Protein AF-A0A3N9V259-F1 (afdb_monomer_lite)

Radius of gyration: 15.9 Å; chains: 1; bounding box: 34×46×52 Å

Structure (mmCIF, N/CA/C/O backbone):
data_AF-A0A3N9V259-F1
#
_entry.id   AF-A0A3N9V259-F1
#
loop_
_atom_site.group_PDB
_atom_site.id
_atom_site.type_symbol
_atom_site.label_atom_id
_atom_site.label_alt_id
_atom_site.label_comp_id
_atom_site.label_asym_id
_atom_site.label_entity_id
_atom_site.label_seq_id
_atom_site.pdbx_PDB_ins_code
_atom_site.Cartn_x
_atom_site.Cartn_y
_atom_site.Cartn_z
_atom_site.occupancy
_atom_site.B_iso_or_equiv
_atom_site.auth_seq_id
_atom_site.auth_comp_id
_atom_site.auth_asym_id
_atom_site.auth_atom_id
_atom_site.pdbx_PDB_model_num
ATOM 1 N N . MET A 1 1 ? 21.216 -10.919 -23.686 1.00 53.06 1 MET A N 1
ATOM 2 C CA . MET A 1 1 ? 21.022 -9.830 -22.698 1.00 53.06 1 MET A CA 1
ATOM 3 C C . MET A 1 1 ? 19.546 -9.444 -22.514 1.00 53.06 1 MET A C 1
ATOM 5 O O . MET A 1 1 ? 19.151 -9.251 -21.377 1.00 53.06 1 MET A O 1
ATOM 9 N N . ALA A 1 2 ? 18.702 -9.418 -23.558 1.00 60.25 2 ALA A N 1
ATOM 10 C CA . ALA A 1 2 ? 17.284 -9.018 -23.440 1.00 60.25 2 ALA A CA 1
ATOM 11 C C . ALA A 1 2 ? 16.399 -9.911 -22.534 1.00 60.25 2 ALA A C 1
ATOM 13 O O . ALA A 1 2 ? 15.492 -9.414 -21.878 1.00 60.25 2 ALA A O 1
ATOM 14 N N . ILE A 1 3 ? 16.687 -11.215 -22.445 1.00 60.38 3 ILE A N 1
ATOM 15 C CA . ILE A 1 3 ? 15.857 -12.183 -21.700 1.00 60.38 3 ILE A CA 1
ATOM 16 C C . ILE A 1 3 ? 15.853 -11.881 -20.194 1.00 60.38 3 ILE A C 1
ATOM 18 O O . ILE A 1 3 ? 14.826 -11.988 -19.539 1.00 60.38 3 ILE A O 1
ATOM 22 N N . ARG A 1 4 ? 16.990 -11.447 -19.639 1.00 61.88 4 ARG A N 1
ATOM 23 C CA . ARG A 1 4 ? 17.124 -11.202 -18.196 1.00 61.88 4 ARG A CA 1
ATOM 24 C C . ARG A 1 4 ? 16.352 -9.960 -17.745 1.00 61.88 4 ARG A C 1
ATOM 26 O O . ARG A 1 4 ? 15.779 -9.965 -16.667 1.00 61.88 4 ARG A O 1
ATOM 33 N N . ILE A 1 5 ? 16.287 -8.945 -18.608 1.00 60.59 5 ILE A N 1
ATOM 34 C CA . ILE A 1 5 ? 15.534 -7.709 -18.361 1.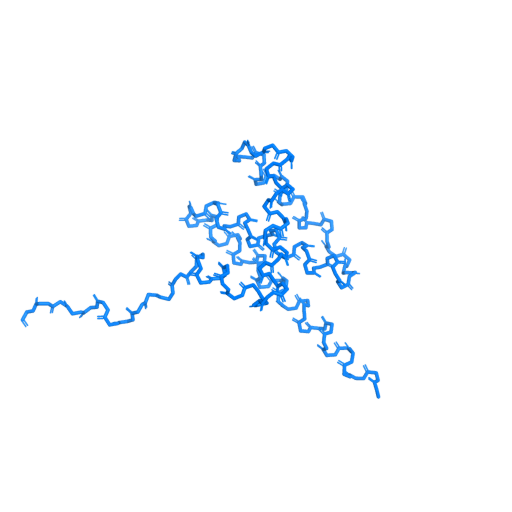00 60.59 5 ILE A CA 1
ATOM 35 C C . ILE A 1 5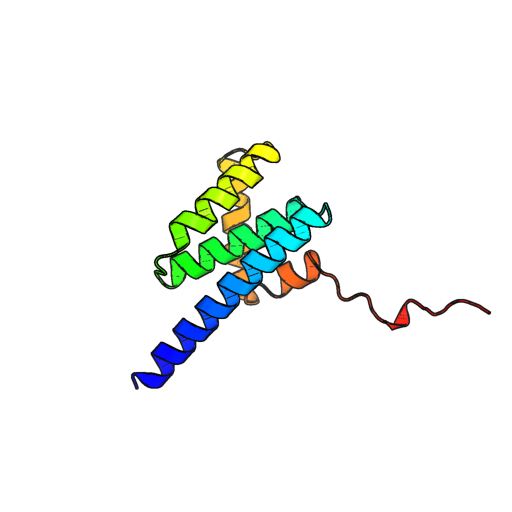 ? 14.029 -8.000 -18.374 1.00 60.59 5 ILE A C 1
ATOM 37 O O . ILE A 1 5 ? 13.320 -7.591 -17.464 1.00 60.59 5 ILE A O 1
ATOM 41 N N . LEU A 1 6 ? 13.551 -8.770 -19.358 1.00 62.41 6 LEU A N 1
ATOM 42 C CA . LEU A 1 6 ? 12.140 -9.164 -19.439 1.00 62.41 6 LEU A CA 1
ATOM 43 C C . LEU A 1 6 ? 11.701 -10.012 -18.238 1.00 62.41 6 LEU A C 1
ATOM 45 O O . LEU A 1 6 ? 10.597 -9.827 -17.739 1.00 62.41 6 LEU A O 1
ATOM 49 N N . GLN A 1 7 ? 12.570 -10.904 -17.752 1.00 64.19 7 GLN A N 1
ATOM 50 C CA . GLN A 1 7 ? 12.299 -11.704 -16.555 1.00 64.19 7 GLN A CA 1
ATOM 51 C C . GLN A 1 7 ? 12.180 -10.827 -15.302 1.00 64.19 7 GLN A C 1
ATOM 53 O O . GLN A 1 7 ? 11.216 -10.979 -14.569 1.00 64.19 7 GLN A O 1
ATOM 58 N N . GLN A 1 8 ? 13.083 -9.862 -15.093 1.00 66.88 8 GLN A N 1
ATOM 59 C CA . GLN A 1 8 ? 13.005 -8.957 -13.934 1.00 66.88 8 GLN A CA 1
ATOM 60 C C . GLN A 1 8 ? 11.783 -8.032 -13.962 1.00 66.88 8 GLN A C 1
ATOM 62 O O . GLN A 1 8 ? 11.240 -7.706 -12.911 1.00 66.88 8 GLN A O 1
ATOM 67 N N . ILE A 1 9 ? 11.352 -7.594 -15.148 1.00 67.88 9 ILE A N 1
ATOM 68 C CA . ILE A 1 9 ? 10.128 -6.795 -15.285 1.00 67.88 9 ILE A CA 1
ATOM 69 C C . ILE A 1 9 ? 8.904 -7.668 -14.984 1.00 67.88 9 ILE A C 1
ATOM 71 O O . ILE A 1 9 ? 8.042 -7.246 -14.223 1.00 67.88 9 ILE A O 1
ATOM 75 N N . GLY A 1 10 ? 8.847 -8.890 -15.526 1.00 69.19 10 GLY A N 1
ATOM 76 C CA . GLY A 1 10 ? 7.750 -9.826 -15.266 1.00 69.19 10 GLY A CA 1
ATOM 77 C C . GLY A 1 10 ? 7.619 -10.217 -13.791 1.00 69.19 10 GLY A C 1
ATOM 78 O O . GLY A 1 10 ? 6.505 -10.267 -13.279 1.00 69.19 10 GLY A O 1
ATOM 79 N N . ASP A 1 11 ? 8.744 -10.422 -13.103 1.00 77.12 11 ASP A N 1
ATOM 80 C CA . ASP A 1 11 ? 8.777 -10.750 -11.672 1.00 77.12 11 ASP A CA 1
ATOM 81 C C . ASP A 1 11 ? 8.156 -9.622 -10.829 1.00 77.12 11 ASP A C 1
ATOM 83 O O . ASP A 1 11 ? 7.271 -9.859 -10.012 1.00 77.12 11 ASP A O 1
ATOM 87 N N . ARG A 1 12 ? 8.513 -8.366 -11.131 1.00 78.38 12 ARG A N 1
ATOM 88 C CA . ARG A 1 12 ? 7.995 -7.175 -10.436 1.00 78.38 12 ARG A CA 1
ATOM 89 C C . ARG A 1 12 ? 6.522 -6.887 -10.712 1.00 78.38 12 ARG A C 1
ATOM 91 O O . ARG A 1 12 ? 5.822 -6.435 -9.812 1.00 78.38 12 ARG A O 1
ATOM 98 N N . VAL A 1 13 ? 6.038 -7.154 -11.929 1.00 79.50 13 VAL A N 1
ATOM 99 C CA . VAL A 1 13 ? 4.592 -7.091 -12.226 1.00 79.50 13 VAL A CA 1
ATOM 100 C C . VAL A 1 13 ? 3.842 -8.122 -11.376 1.00 79.50 13 VAL A C 1
ATOM 102 O O . VAL A 1 13 ? 2.794 -7.817 -10.810 1.00 79.50 13 VAL A O 1
ATOM 105 N N . GLY A 1 14 ? 4.393 -9.335 -11.250 1.00 80.19 14 GLY A N 1
ATOM 106 C CA . GLY A 1 14 ? 3.834 -10.381 -10.391 1.00 80.19 14 GLY A CA 1
ATOM 107 C C . GLY A 1 14 ? 3.814 -9.990 -8.911 1.00 80.19 14 GLY A C 1
ATOM 108 O O . GLY A 1 14 ? 2.805 -10.206 -8.234 1.00 80.19 14 GLY A O 1
ATOM 109 N N . GLU A 1 15 ? 4.885 -9.368 -8.415 1.00 82.38 15 GLU A N 1
ATOM 110 C CA . GLU A 1 15 ? 4.949 -8.825 -7.053 1.00 82.38 15 GLU A CA 1
ATOM 111 C C . GLU A 1 15 ? 3.877 -7.755 -6.816 1.00 82.38 15 GLU A C 1
ATOM 113 O O . GLU A 1 15 ? 3.122 -7.851 -5.848 1.00 82.38 15 GLU A O 1
ATOM 118 N N . ALA A 1 16 ? 3.757 -6.773 -7.714 1.00 83.81 16 ALA A N 1
ATOM 119 C CA . ALA A 1 16 ? 2.778 -5.696 -7.586 1.00 83.81 16 ALA A CA 1
ATOM 120 C C . ALA A 1 16 ? 1.337 -6.232 -7.549 1.00 83.81 16 ALA A C 1
ATOM 122 O O . ALA A 1 16 ? 0.581 -5.916 -6.626 1.00 83.81 16 ALA A O 1
ATOM 123 N N . ALA A 1 17 ? 0.995 -7.140 -8.469 1.00 84.62 17 ALA A N 1
ATOM 124 C CA . ALA A 1 17 ? -0.307 -7.805 -8.483 1.00 84.62 17 ALA A CA 1
ATOM 125 C C . ALA A 1 17 ? -0.579 -8.576 -7.178 1.00 84.62 17 ALA A C 1
ATOM 127 O O . ALA A 1 17 ? -1.691 -8.530 -6.644 1.00 84.62 17 ALA A O 1
ATOM 128 N N . THR A 1 18 ? 0.446 -9.233 -6.627 1.00 86.06 18 THR A N 1
ATOM 129 C CA . THR A 1 18 ? 0.350 -9.948 -5.347 1.00 86.06 18 THR A CA 1
ATOM 130 C C . THR A 1 18 ? 0.045 -8.983 -4.200 1.00 86.06 18 THR A C 1
ATOM 132 O O . THR A 1 18 ? -0.867 -9.233 -3.409 1.00 86.06 18 THR A O 1
ATOM 135 N N . PHE A 1 19 ? 0.751 -7.852 -4.117 1.00 87.62 19 PHE A N 1
ATOM 136 C CA . PHE A 1 19 ? 0.499 -6.842 -3.087 1.00 87.62 19 PHE A CA 1
ATOM 137 C C . PHE A 1 19 ? -0.900 -6.233 -3.196 1.00 87.62 19 PHE A C 1
ATOM 139 O O . PHE A 1 19 ? -1.548 -6.040 -2.168 1.00 87.62 19 PHE A O 1
ATOM 146 N N . HIS A 1 20 ? -1.400 -5.991 -4.410 1.00 86.94 20 HIS A N 1
ATOM 147 C CA . HIS A 1 20 ? -2.762 -5.497 -4.612 1.00 86.94 20 HIS A CA 1
ATOM 148 C C . HIS A 1 20 ? -3.804 -6.484 -4.072 1.00 86.94 20 HIS A C 1
ATOM 150 O O . HIS A 1 20 ? -4.643 -6.118 -3.247 1.00 86.94 20 HIS A O 1
ATOM 156 N N . GLN A 1 21 ? -3.709 -7.760 -4.459 1.00 87.31 21 GLN A N 1
ATOM 157 C CA . GLN A 1 21 ? -4.630 -8.799 -3.989 1.00 87.31 21 GLN A CA 1
ATOM 158 C C . GLN A 1 21 ? -4.593 -8.958 -2.464 1.00 87.31 21 GLN A C 1
ATOM 160 O O . GLN A 1 21 ? -5.640 -9.070 -1.824 1.00 87.31 21 GLN A O 1
ATOM 165 N N . LEU A 1 22 ? -3.398 -8.928 -1.873 1.00 88.31 22 LEU A N 1
ATOM 166 C CA . LEU A 1 22 ? -3.225 -9.007 -0.425 1.00 88.31 22 LEU A CA 1
ATOM 167 C C . LEU A 1 22 ? -3.740 -7.760 0.298 1.00 88.31 22 LEU A C 1
ATOM 169 O O . LEU A 1 22 ? -4.286 -7.880 1.393 1.00 88.31 22 LEU A O 1
ATOM 173 N N . GLY A 1 23 ? -3.617 -6.582 -0.312 1.00 89.25 23 GLY A N 1
ATOM 174 C CA . GLY A 1 23 ? -4.160 -5.340 0.225 1.00 89.25 23 GLY A CA 1
ATOM 175 C C . GLY A 1 23 ? -5.683 -5.362 0.319 1.00 89.25 23 GLY A C 1
ATOM 176 O O . GLY A 1 23 ? -6.238 -5.047 1.373 1.00 89.25 23 GLY A O 1
ATOM 177 N N . ILE A 1 24 ? -6.349 -5.828 -0.739 1.00 88.38 24 ILE A N 1
ATOM 178 C CA . ILE A 1 24 ? -7.805 -6.037 -0.752 1.00 88.38 24 ILE A CA 1
ATOM 179 C C . ILE A 1 24 ? -8.205 -7.096 0.279 1.00 88.38 24 ILE A C 1
ATOM 181 O O . ILE A 1 24 ? -9.135 -6.885 1.052 1.00 88.38 24 ILE A O 1
ATOM 185 N N . LEU A 1 25 ? -7.476 -8.211 0.354 1.00 89.38 25 LEU A N 1
ATOM 186 C CA . LEU A 1 25 ? -7.758 -9.261 1.332 1.00 89.38 25 LEU A CA 1
ATOM 187 C C . LEU A 1 25 ? -7.625 -8.757 2.778 1.00 89.38 25 LEU A C 1
ATOM 189 O O . LEU A 1 25 ? -8.455 -9.084 3.623 1.00 89.38 25 LEU A O 1
ATOM 193 N N . ALA A 1 26 ? -6.592 -7.967 3.076 1.00 87.75 26 ALA A N 1
ATOM 194 C CA . ALA A 1 26 ? -6.407 -7.357 4.389 1.00 87.75 26 ALA A CA 1
ATOM 195 C C . ALA A 1 26 ? -7.543 -6.374 4.712 1.00 87.75 26 ALA A C 1
ATOM 197 O O . ALA A 1 26 ? -8.045 -6.374 5.836 1.00 87.75 26 ALA A O 1
ATOM 198 N N . TRP A 1 27 ? -7.997 -5.601 3.720 1.00 85.81 27 TRP A N 1
ATOM 199 C CA . TRP A 1 27 ? -9.153 -4.714 3.849 1.00 85.81 27 TRP A CA 1
ATOM 200 C C . TRP A 1 27 ? -10.430 -5.484 4.213 1.00 85.81 27 TRP A C 1
ATOM 202 O O . TRP A 1 27 ? -11.082 -5.150 5.201 1.00 85.81 27 TRP A O 1
ATOM 212 N N . GLU A 1 28 ? -10.726 -6.568 3.492 1.00 87.38 28 GLU A N 1
ATOM 213 C CA . GLU A 1 28 ? -11.872 -7.456 3.753 1.00 87.38 28 GLU A CA 1
ATOM 214 C C . GLU A 1 28 ? -11.787 -8.137 5.133 1.00 87.38 28 GLU A C 1
ATOM 216 O O . GLU A 1 28 ? -12.803 -8.396 5.775 1.00 87.38 28 GLU A O 1
ATOM 221 N N . GLN A 1 29 ? -10.574 -8.393 5.636 1.00 86.31 29 GLN A N 1
ATOM 222 C CA . GLN A 1 29 ? -10.347 -8.911 6.993 1.00 86.31 29 GLN A CA 1
ATOM 223 C C . GLN A 1 29 ? -10.480 -7.845 8.097 1.00 86.31 29 GLN A C 1
ATOM 225 O O . GLN A 1 29 ? -10.283 -8.156 9.273 1.00 86.31 29 GLN A O 1
ATOM 230 N N . GLY A 1 30 ? -10.783 -6.591 7.750 1.00 85.75 30 GLY A N 1
ATOM 231 C CA . GLY A 1 30 ? -10.868 -5.469 8.688 1.00 85.75 30 GLY A CA 1
ATOM 232 C C . GLY A 1 30 ? -9.519 -4.824 9.027 1.00 85.75 30 GLY A C 1
ATOM 233 O O . GLY A 1 30 ? -9.475 -3.854 9.784 1.00 85.75 30 GLY A O 1
ATOM 234 N N . ARG A 1 31 ? -8.413 -5.296 8.437 1.00 87.88 31 ARG A N 1
ATOM 235 C CA . ARG A 1 31 ? -7.063 -4.713 8.564 1.00 87.88 31 ARG A CA 1
ATOM 236 C C . ARG A 1 31 ? -6.860 -3.599 7.542 1.00 87.88 31 ARG A C 1
ATOM 238 O O . ARG A 1 31 ? -5.967 -3.634 6.698 1.00 87.88 31 ARG A O 1
ATOM 245 N N . VAL A 1 32 ? -7.725 -2.595 7.610 1.00 86.12 32 VAL A N 1
ATOM 246 C CA . VAL A 1 32 ? -7.793 -1.489 6.643 1.00 86.12 32 VAL A CA 1
ATOM 247 C C . VAL A 1 32 ? -6.493 -0.671 6.554 1.00 86.12 32 VAL A C 1
ATOM 249 O O . VAL A 1 32 ? -6.117 -0.218 5.475 1.00 86.12 32 VAL A O 1
ATOM 252 N N . GLN A 1 33 ? -5.759 -0.526 7.666 1.00 86.12 33 GLN A N 1
ATOM 253 C CA . GLN A 1 33 ? -4.457 0.157 7.730 1.00 86.12 33 GLN A CA 1
ATOM 254 C C . GLN A 1 33 ? -3.377 -0.595 6.934 1.00 86.12 33 GLN A C 1
ATOM 256 O O . GLN A 1 33 ? -2.711 -0.008 6.078 1.00 86.12 33 GLN A O 1
ATOM 261 N N . GLU A 1 34 ? -3.210 -1.892 7.197 1.00 87.56 34 GLU A N 1
ATOM 262 C CA . GLU A 1 34 ? -2.250 -2.739 6.487 1.00 87.56 34 GLU A CA 1
ATOM 263 C C . GLU A 1 34 ? -2.640 -2.938 5.018 1.00 87.56 34 GLU A C 1
ATOM 265 O O . GLU A 1 34 ? -1.773 -2.878 4.145 1.00 87.56 34 GLU A O 1
ATOM 270 N N . GLY A 1 35 ? -3.937 -3.081 4.728 1.00 88.94 35 GLY A N 1
ATOM 271 C CA . GLY A 1 35 ? -4.450 -3.163 3.362 1.00 88.94 35 GLY A CA 1
ATOM 272 C C . GLY A 1 35 ? -4.062 -1.948 2.522 1.00 88.94 35 GLY A C 1
ATOM 273 O O . GLY A 1 35 ? -3.498 -2.101 1.437 1.00 88.94 35 GLY A O 1
ATOM 274 N N . LEU A 1 36 ? -4.241 -0.741 3.072 1.00 88.62 36 LEU A N 1
ATOM 275 C CA . LEU A 1 36 ? -3.816 0.500 2.423 1.00 88.62 36 LEU A CA 1
ATOM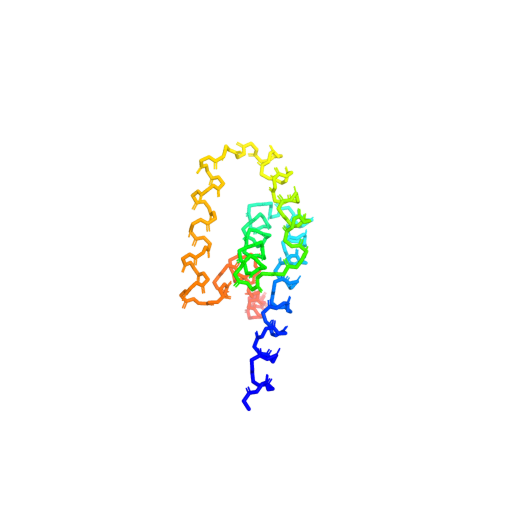 276 C C . LEU A 1 36 ? -2.304 0.514 2.138 1.00 88.62 36 LEU A C 1
ATOM 278 O O . LEU A 1 36 ? -1.889 0.936 1.060 1.00 88.62 36 LEU A O 1
ATOM 282 N N . ARG A 1 37 ? -1.468 0.043 3.076 1.00 88.44 37 ARG A N 1
ATOM 283 C CA . ARG A 1 37 ? -0.005 -0.026 2.885 1.00 88.44 37 ARG A CA 1
ATOM 284 C C . ARG A 1 37 ? 0.395 -0.987 1.768 1.00 88.44 37 ARG A C 1
ATOM 286 O O . ARG A 1 37 ? 1.313 -0.678 1.012 1.00 88.44 37 ARG A O 1
ATOM 293 N N . LEU A 1 38 ? -0.287 -2.122 1.645 1.00 88.88 38 LEU A N 1
ATOM 294 C CA . LEU A 1 38 ? -0.029 -3.101 0.588 1.00 88.88 38 LEU A CA 1
ATOM 295 C C . LEU A 1 38 ? -0.450 -2.578 -0.793 1.00 88.88 38 LEU A C 1
ATOM 297 O O . LEU A 1 38 ? 0.315 -2.692 -1.749 1.00 88.88 38 LEU A O 1
ATOM 301 N N . VAL A 1 39 ? -1.610 -1.921 -0.898 1.00 88.69 39 VAL A N 1
ATOM 302 C CA . VAL A 1 39 ? -2.033 -1.261 -2.149 1.00 88.69 39 VAL A CA 1
ATOM 303 C C . VAL A 1 39 ? -1.079 -0.115 -2.515 1.00 88.69 39 VAL A C 1
ATOM 305 O O . VAL A 1 39 ? -0.709 0.042 -3.679 1.00 88.69 39 VAL A O 1
ATOM 308 N N . ALA A 1 40 ? -0.609 0.652 -1.526 1.00 88.12 40 ALA A N 1
ATOM 309 C CA . ALA A 1 40 ? 0.391 1.704 -1.726 1.00 88.12 40 ALA A CA 1
ATOM 310 C C . ALA A 1 40 ? 1.706 1.149 -2.296 1.00 88.12 40 ALA A C 1
ATOM 312 O O . ALA A 1 40 ? 2.316 1.768 -3.169 1.00 88.12 40 ALA A O 1
ATOM 313 N N . LEU A 1 41 ? 2.119 -0.029 -1.821 1.00 86.56 41 LEU A N 1
ATOM 314 C CA . LEU A 1 41 ? 3.313 -0.721 -2.287 1.00 86.56 41 LEU A CA 1
ATOM 315 C C . LEU A 1 41 ? 3.176 -1.168 -3.747 1.00 86.56 41 LEU A C 1
ATOM 317 O O . LEU A 1 41 ? 4.070 -0.892 -4.542 1.00 86.56 41 LEU A O 1
ATOM 321 N N . CYS A 1 42 ? 2.047 -1.785 -4.111 1.00 87.00 42 CYS A N 1
ATOM 322 C CA . CYS A 1 42 ? 1.731 -2.122 -5.503 1.00 87.00 42 CYS A CA 1
ATOM 323 C C . CYS A 1 42 ? 1.858 -0.894 -6.410 1.00 87.00 42 CYS A C 1
ATOM 325 O O . CYS A 1 42 ? 2.654 -0.912 -7.348 1.00 87.00 42 CYS A O 1
ATOM 327 N N . CYS A 1 43 ? 1.188 0.211 -6.063 1.00 84.12 43 CYS A N 1
ATOM 328 C CA . CYS A 1 43 ? 1.235 1.438 -6.856 1.00 84.12 43 CYS A CA 1
ATOM 329 C C . CYS A 1 43 ? 2.672 1.972 -7.033 1.00 84.12 43 CYS A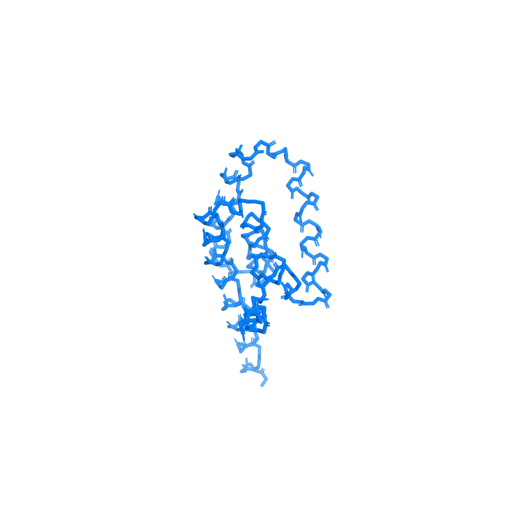 C 1
ATOM 331 O O . CYS A 1 43 ? 3.012 2.499 -8.095 1.00 84.12 43 CYS A O 1
ATOM 333 N N . PHE A 1 44 ? 3.529 1.838 -6.014 1.00 84.19 44 PHE A N 1
ATOM 334 C CA . PHE A 1 44 ? 4.938 2.234 -6.087 1.00 84.19 44 PHE A CA 1
ATOM 335 C C . PHE A 1 44 ? 5.765 1.328 -7.013 1.00 84.19 44 PHE A C 1
ATOM 337 O O . PHE A 1 44 ? 6.581 1.825 -7.799 1.00 84.19 44 PHE A O 1
ATOM 344 N N . VAL A 1 45 ? 5.561 0.009 -6.939 1.00 81.88 45 VAL A N 1
ATOM 345 C CA . VAL A 1 45 ? 6.248 -0.964 -7.801 1.00 81.88 45 VAL A CA 1
ATOM 346 C C . VAL A 1 45 ? 5.812 -0.787 -9.254 1.00 81.88 45 VAL A C 1
ATOM 348 O O . VAL A 1 45 ? 6.682 -0.629 -10.111 1.00 81.88 45 VAL A O 1
ATOM 351 N N . ASP A 1 46 ? 4.505 -0.701 -9.524 1.00 81.00 46 ASP A N 1
ATOM 352 C CA . ASP A 1 46 ? 3.948 -0.442 -10.861 1.00 81.00 46 ASP A CA 1
ATOM 353 C C . ASP A 1 46 ? 4.480 0.867 -11.461 1.00 81.00 46 ASP A C 1
ATOM 355 O O . ASP A 1 46 ? 4.889 0.905 -12.628 1.00 81.00 46 ASP A O 1
ATOM 359 N N . ALA A 1 47 ? 4.562 1.931 -10.652 1.00 79.00 47 ALA A N 1
ATOM 360 C CA . ALA A 1 47 ? 5.160 3.198 -11.068 1.00 79.00 47 ALA A CA 1
ATOM 361 C C . ALA A 1 47 ? 6.662 3.066 -11.378 1.00 79.00 47 ALA A C 1
ATOM 363 O O . ALA A 1 47 ? 7.150 3.684 -12.326 1.00 79.00 47 ALA A O 1
ATOM 364 N N . SER A 1 48 ? 7.394 2.241 -10.625 1.00 77.25 48 SER A N 1
ATOM 365 C CA . SER A 1 48 ? 8.836 2.023 -10.814 1.00 77.25 48 SER A CA 1
ATOM 366 C C . SER A 1 48 ? 9.167 1.232 -12.083 1.00 77.25 48 SER A C 1
ATOM 368 O O . SER A 1 48 ? 10.248 1.403 -12.649 1.00 77.25 48 SER A O 1
ATOM 370 N N . ILE A 1 49 ? 8.255 0.373 -12.546 1.00 76.44 49 ILE A N 1
ATOM 371 C CA . ILE A 1 49 ? 8.421 -0.407 -13.785 1.00 76.44 49 ILE A CA 1
ATOM 372 C C . ILE A 1 49 ? 7.723 0.226 -14.999 1.00 76.44 49 ILE A C 1
ATOM 374 O O . ILE A 1 49 ? 7.865 -0.278 -16.113 1.00 76.44 49 ILE A O 1
ATOM 378 N N . GLY A 1 50 ? 6.996 1.333 -14.804 1.00 70.25 50 GLY A N 1
ATOM 379 C CA . GLY A 1 50 ? 6.252 2.018 -15.863 1.00 70.25 50 GLY A CA 1
ATOM 380 C C . GLY A 1 50 ? 5.090 1.185 -16.407 1.00 70.25 50 GLY A C 1
ATOM 381 O O . GLY A 1 50 ? 4.818 1.219 -17.611 1.00 70.25 50 GLY A O 1
ATOM 382 N N . HIS A 1 51 ? 4.444 0.394 -15.548 1.00 66.31 51 HIS A N 1
ATOM 383 C CA . HIS A 1 51 ? 3.338 -0.464 -15.953 1.00 66.31 51 HIS A CA 1
ATOM 384 C C . HIS A 1 51 ? 2.076 0.357 -16.249 1.00 66.31 51 HIS A C 1
ATOM 386 O O . HIS A 1 51 ? 1.827 1.409 -15.657 1.00 66.31 51 HIS A O 1
ATOM 392 N N . ARG A 1 52 ? 1.273 -0.118 -17.206 1.00 59.88 52 ARG A N 1
ATOM 393 C CA . ARG A 1 52 ? 0.131 0.633 -17.749 1.00 59.88 52 ARG A CA 1
ATOM 394 C C . ARG A 1 52 ? -1.098 0.617 -16.824 1.00 59.88 52 ARG A C 1
ATOM 396 O O . ARG A 1 52 ? -1.985 1.441 -17.028 1.00 59.88 52 ARG A O 1
ATOM 403 N N . ASP A 1 53 ? -1.123 -0.268 -15.823 1.00 60.19 53 ASP A N 1
ATOM 404 C CA . ASP A 1 53 ? -2.220 -0.419 -14.850 1.00 60.19 53 ASP A CA 1
ATOM 405 C C . ASP A 1 53 ? -2.102 0.464 -13.597 1.00 60.19 53 ASP A C 1
ATOM 407 O O . ASP A 1 53 ? -3.103 0.667 -12.917 1.00 60.19 53 ASP A O 1
ATOM 411 N N . ALA A 1 54 ? -0.961 1.138 -13.391 1.00 60.84 54 ALA A N 1
ATOM 412 C CA . ALA A 1 54 ? -0.744 2.111 -12.313 1.00 60.84 54 ALA A CA 1
ATOM 413 C C . ALA A 1 54 ? -1.904 3.107 -12.028 1.00 60.84 54 ALA A C 1
ATOM 415 O O . ALA A 1 54 ? -2.132 3.431 -10.857 1.00 60.84 54 ALA A O 1
ATOM 416 N N . PRO A 1 55 ? -2.660 3.639 -13.021 1.00 60.75 55 PRO A N 1
ATOM 417 C CA . PRO A 1 55 ? -3.790 4.526 -12.728 1.00 60.75 55 PRO A CA 1
ATOM 418 C C . PRO A 1 55 ? -4.966 3.837 -12.015 1.00 60.75 55 PRO A C 1
ATOM 420 O O . PRO A 1 55 ? -5.716 4.516 -11.308 1.00 60.75 55 PRO A O 1
ATOM 423 N N . SER A 1 56 ? -5.145 2.525 -12.188 1.00 68.94 56 SER A N 1
ATOM 424 C CA . SER A 1 56 ? -6.219 1.754 -11.551 1.00 68.94 56 SER A CA 1
ATOM 425 C C . SER A 1 56 ? -5.953 1.600 -10.053 1.00 68.94 56 SER A C 1
ATOM 427 O O . SER A 1 56 ? -6.826 1.909 -9.238 1.00 68.94 56 SER A O 1
ATOM 429 N N . ASP A 1 57 ? -4.722 1.234 -9.689 1.00 71.50 57 ASP A N 1
ATOM 430 C CA . ASP A 1 57 ? -4.307 1.020 -8.297 1.00 71.50 57 ASP A CA 1
ATOM 431 C C . ASP A 1 57 ? -4.291 2.326 -7.495 1.00 71.50 57 ASP A C 1
ATOM 433 O O . ASP A 1 57 ? -4.713 2.366 -6.337 1.00 71.50 57 ASP A O 1
ATOM 437 N N . PHE A 1 58 ? -3.906 3.442 -8.124 1.00 75.88 58 PHE A N 1
ATOM 438 C CA . PHE A 1 58 ? -3.940 4.755 -7.474 1.00 75.88 58 PHE A CA 1
ATOM 439 C C . PHE A 1 58 ? -5.364 5.202 -7.112 1.00 75.88 58 PHE A C 1
ATOM 441 O O . PHE A 1 58 ? -5.573 5.869 -6.092 1.00 75.88 58 PHE A O 1
ATOM 448 N N . LYS A 1 59 ? -6.360 4.837 -7.931 1.00 83.00 59 LYS A N 1
ATOM 449 C CA . LYS A 1 59 ? -7.766 5.130 -7.633 1.00 83.00 59 LYS A CA 1
ATOM 450 C C . LYS A 1 59 ? -8.221 4.365 -6.392 1.00 83.00 59 LYS A C 1
ATOM 452 O O . LYS A 1 59 ? -8.805 4.979 -5.504 1.00 83.00 59 LYS A O 1
ATOM 457 N N . VAL A 1 60 ? -7.915 3.068 -6.321 1.00 82.50 60 VAL A N 1
ATOM 458 C CA . VAL A 1 60 ? -8.226 2.218 -5.160 1.00 82.50 60 VAL A CA 1
ATOM 459 C C . VAL A 1 60 ? -7.552 2.767 -3.902 1.00 82.50 60 VAL A C 1
ATOM 461 O O . VAL A 1 60 ? -8.207 2.944 -2.879 1.00 82.50 60 VAL A O 1
ATOM 464 N N . LEU A 1 61 ? -6.275 3.148 -4.002 1.00 84.38 61 LEU A N 1
ATOM 465 C CA . LEU A 1 61 ? -5.535 3.774 -2.909 1.00 84.38 61 LEU A CA 1
ATOM 466 C C . LEU A 1 61 ? -6.193 5.074 -2.419 1.00 84.38 61 LEU A C 1
ATOM 468 O O . LEU A 1 61 ? -6.324 5.278 -1.213 1.00 84.38 61 LEU A O 1
ATOM 472 N N . SER A 1 62 ? -6.584 5.969 -3.333 1.00 84.69 62 SER A N 1
ATOM 473 C CA . SER A 1 62 ? -7.238 7.238 -2.976 1.00 84.69 62 SER A CA 1
ATOM 474 C C . SER A 1 62 ? -8.593 7.030 -2.312 1.00 84.69 62 SER A C 1
ATOM 476 O O . SER A 1 62 ? -8.921 7.760 -1.376 1.00 84.69 62 SER A O 1
ATOM 478 N N . ASP A 1 63 ? -9.367 6.056 -2.784 1.00 86.75 63 ASP A N 1
ATOM 479 C CA . ASP A 1 63 ? -10.679 5.718 -2.234 1.00 86.75 63 ASP A CA 1
ATOM 480 C C . ASP A 1 63 ? -10.529 5.201 -0.796 1.00 86.75 63 ASP A C 1
ATOM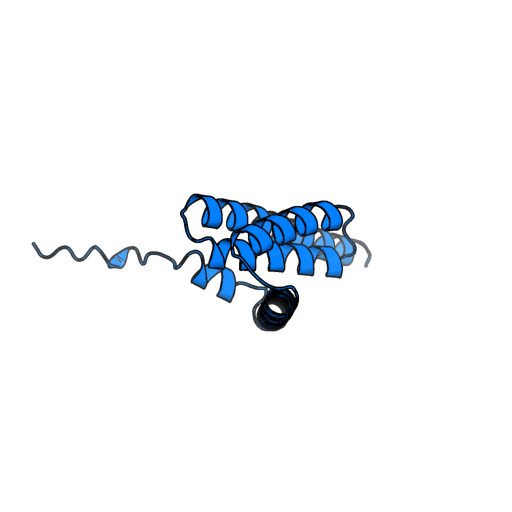 482 O O . ASP A 1 63 ? -11.036 5.807 0.147 1.00 86.75 63 ASP A O 1
ATOM 486 N N . MET A 1 64 ? -9.660 4.204 -0.604 1.00 85.75 64 MET A N 1
ATOM 487 C CA . MET A 1 64 ? -9.316 3.649 0.708 1.00 85.75 64 MET A CA 1
ATOM 488 C C . MET A 1 64 ? -8.750 4.695 1.678 1.00 85.75 64 MET A C 1
ATOM 490 O O . MET A 1 64 ? -9.099 4.727 2.859 1.00 85.75 64 MET A O 1
ATOM 494 N N . ALA A 1 65 ? -7.862 5.571 1.203 1.00 86.25 65 ALA A N 1
ATOM 495 C CA . ALA A 1 65 ? -7.310 6.645 2.021 1.00 86.25 65 ALA A CA 1
ATOM 496 C C . ALA A 1 65 ? -8.406 7.626 2.460 1.00 86.25 65 ALA A C 1
ATOM 498 O O . ALA A 1 65 ? -8.412 8.073 3.609 1.00 86.25 65 ALA A O 1
ATOM 499 N N . SER A 1 66 ? -9.340 7.941 1.562 1.00 86.25 66 SER A N 1
ATOM 500 C CA . SER A 1 66 ? -10.452 8.849 1.850 1.00 86.25 66 SER A CA 1
ATOM 501 C C . SER A 1 66 ? -11.407 8.251 2.882 1.00 86.25 66 SER A C 1
ATOM 503 O O . SER A 1 66 ? -11.768 8.948 3.831 1.00 86.25 66 SER A O 1
ATOM 505 N N . GLU A 1 67 ? -11.707 6.955 2.775 1.00 86.81 67 GLU A N 1
ATOM 506 C CA . GLU A 1 67 ? -12.517 6.212 3.753 1.00 86.81 67 GLU A CA 1
ATOM 507 C C . GLU A 1 67 ? -11.890 6.212 5.157 1.00 86.81 67 GLU A C 1
ATOM 509 O O . GLU A 1 67 ? -12.584 6.307 6.168 1.00 86.81 67 GLU A O 1
ATOM 514 N N . LEU A 1 68 ? -10.557 6.182 5.244 1.00 84.38 68 LEU A N 1
ATOM 515 C CA . LEU A 1 68 ? -9.826 6.256 6.514 1.00 84.38 68 LEU A CA 1
ATOM 516 C C . LEU A 1 68 ? -9.630 7.689 7.035 1.00 84.38 68 LEU A C 1
ATOM 518 O O . LEU A 1 68 ? -8.986 7.889 8.071 1.00 84.38 68 LEU A O 1
ATOM 522 N N . GLY A 1 69 ? -10.118 8.703 6.316 1.00 87.12 69 GLY A N 1
ATOM 523 C CA . GLY A 1 69 ? -9.868 10.108 6.639 1.00 87.12 69 GLY A CA 1
ATOM 524 C C . GLY A 1 69 ? -8.386 10.491 6.546 1.00 87.12 69 GLY A C 1
ATOM 525 O O . GLY A 1 69 ? -7.923 11.410 7.235 1.00 87.12 69 GLY A O 1
ATOM 526 N N . TYR A 1 70 ? -7.603 9.778 5.731 1.00 83.94 70 TYR A N 1
ATOM 527 C CA . TYR A 1 70 ? -6.206 10.115 5.495 1.00 83.94 70 TYR A CA 1
ATOM 528 C C . TYR A 1 70 ? -6.125 11.396 4.678 1.00 83.94 70 TYR A C 1
ATOM 530 O O . TYR A 1 70 ? -6.615 11.506 3.559 1.00 83.94 70 TYR A O 1
ATOM 538 N N . THR A 1 71 ? -5.437 12.387 5.233 1.00 84.94 71 THR A N 1
ATOM 539 C CA . THR A 1 71 ? -5.085 13.580 4.474 1.00 84.94 71 THR A CA 1
ATOM 540 C C . THR A 1 71 ? -3.992 13.247 3.470 1.00 84.94 71 THR A C 1
ATOM 542 O O . THR A 1 71 ? -3.159 12.370 3.710 1.00 84.94 71 THR A O 1
ATOM 545 N N . LYS A 1 72 ? -3.929 14.019 2.379 1.00 81.69 72 LYS A N 1
ATOM 546 C CA . LYS A 1 72 ? -2.880 13.897 1.357 1.00 81.69 72 LYS A CA 1
ATOM 547 C C . LYS A 1 72 ? -1.477 13.789 1.973 1.00 81.69 72 LYS A C 1
ATOM 549 O O . LYS A 1 72 ? -0.732 12.883 1.639 1.00 81.69 72 LYS A O 1
ATOM 554 N N . LYS A 1 73 ? -1.186 14.609 2.990 1.00 87.31 73 LYS A N 1
ATOM 555 C CA . LYS A 1 73 ? 0.094 14.600 3.715 1.00 87.31 73 LYS A CA 1
ATOM 556 C C . LYS A 1 73 ? 0.376 13.285 4.458 1.00 87.31 73 LYS A C 1
ATOM 558 O O . LYS A 1 73 ? 1.519 12.839 4.481 1.00 87.31 73 LYS A O 1
ATOM 563 N N . LYS A 1 74 ? -0.637 12.669 5.085 1.00 86.94 74 LYS A N 1
ATOM 564 C CA . LYS A 1 74 ? -0.490 11.354 5.740 1.00 86.94 74 LYS A CA 1
ATOM 565 C C . LYS A 1 74 ? -0.297 10.244 4.711 1.00 86.94 74 LYS A C 1
ATOM 567 O O . LYS A 1 74 ? 0.528 9.366 4.936 1.00 86.94 74 LYS A O 1
ATOM 572 N N . LEU A 1 75 ? -1.027 10.305 3.598 1.00 83.81 75 LEU A N 1
ATOM 573 C CA . LEU A 1 75 ? -0.880 9.353 2.501 1.00 83.81 75 LEU A CA 1
ATOM 574 C C . LEU A 1 75 ? 0.515 9.446 1.866 1.00 83.81 75 LEU A C 1
ATOM 576 O O . LEU A 1 75 ? 1.161 8.426 1.675 1.00 83.81 75 LEU A O 1
ATOM 580 N N . GLU A 1 76 ? 1.018 10.657 1.623 1.00 84.12 76 GLU A N 1
ATOM 581 C CA . GLU A 1 76 ? 2.378 10.893 1.120 1.00 84.12 76 GLU A CA 1
ATOM 582 C C . GLU A 1 76 ? 3.451 10.376 2.088 1.00 84.12 76 GLU A C 1
ATOM 584 O O . GLU A 1 76 ? 4.419 9.752 1.660 1.00 84.12 76 GLU A O 1
ATOM 589 N N . ALA A 1 77 ? 3.275 10.596 3.395 1.00 88.56 77 ALA A N 1
ATOM 590 C CA . ALA A 1 77 ? 4.191 10.067 4.403 1.00 88.56 77 ALA A CA 1
ATOM 591 C C . ALA A 1 77 ? 4.194 8.530 4.427 1.00 88.56 77 ALA A C 1
ATOM 593 O O . ALA A 1 77 ? 5.259 7.926 4.510 1.00 88.56 77 ALA A O 1
ATOM 594 N N . LEU A 1 78 ? 3.017 7.909 4.309 1.00 86.62 78 LEU A N 1
ATOM 595 C CA . LEU A 1 78 ? 2.871 6.456 4.244 1.00 86.62 78 LEU A CA 1
ATOM 596 C C . LEU A 1 78 ? 3.488 5.884 2.965 1.00 86.62 78 LEU A C 1
ATOM 598 O O . LEU A 1 78 ? 4.223 4.909 3.039 1.00 86.62 78 LEU A O 1
ATOM 602 N N . LEU A 1 79 ? 3.255 6.509 1.809 1.00 84.44 79 LEU A N 1
ATOM 603 C CA . LEU A 1 79 ? 3.885 6.115 0.544 1.00 84.44 79 LEU A CA 1
ATOM 604 C C . LEU A 1 79 ? 5.410 6.172 0.636 1.00 84.44 79 LEU A C 1
ATOM 606 O O . LEU A 1 79 ? 6.089 5.272 0.149 1.00 84.44 79 LEU A O 1
ATOM 610 N N . LYS A 1 80 ? 5.947 7.209 1.285 1.00 86.94 80 LYS A N 1
ATOM 611 C CA . LYS A 1 80 ? 7.388 7.344 1.495 1.00 86.94 80 LYS A CA 1
ATOM 612 C C . LYS A 1 80 ? 7.940 6.239 2.401 1.00 86.94 80 LYS A C 1
ATOM 614 O O . LYS A 1 80 ? 8.933 5.619 2.042 1.00 86.94 80 LYS A O 1
ATOM 619 N N . ASP A 1 81 ? 7.280 5.968 3.525 1.00 87.50 81 ASP A N 1
ATOM 620 C CA . ASP A 1 81 ? 7.659 4.898 4.458 1.00 87.50 81 ASP A CA 1
ATOM 621 C C . ASP A 1 81 ? 7.647 3.518 3.779 1.00 87.50 81 ASP A C 1
ATOM 623 O O . ASP A 1 81 ? 8.627 2.773 3.834 1.00 87.50 81 ASP A O 1
ATOM 627 N N . VAL A 1 82 ? 6.577 3.226 3.037 1.00 86.88 82 VAL A N 1
ATOM 628 C CA . VAL A 1 82 ? 6.421 1.989 2.263 1.00 86.88 82 VAL A CA 1
ATOM 629 C C . VAL A 1 82 ? 7.504 1.865 1.185 1.00 86.88 82 VAL A C 1
ATOM 631 O O . VAL A 1 82 ? 8.085 0.793 1.021 1.00 86.88 82 VAL A O 1
ATOM 634 N N . ALA A 1 83 ? 7.834 2.955 0.487 1.00 84.44 83 ALA A N 1
ATOM 635 C CA . ALA A 1 83 ? 8.901 2.976 -0.513 1.00 84.44 83 ALA A CA 1
ATOM 636 C C . ALA A 1 83 ? 10.298 2.757 0.096 1.00 84.44 83 ALA A C 1
ATOM 638 O O . ALA A 1 83 ? 11.145 2.100 -0.515 1.00 84.44 83 ALA A O 1
ATOM 639 N N . GLU A 1 84 ? 10.563 3.294 1.290 1.00 86.62 84 GLU A N 1
ATOM 640 C CA . GLU A 1 84 ? 11.809 3.039 2.024 1.00 86.62 84 GLU A CA 1
ATOM 641 C C . GLU A 1 84 ? 11.889 1.575 2.483 1.00 86.62 84 GLU A C 1
ATOM 643 O O . GLU A 1 84 ? 12.926 0.930 2.312 1.00 86.62 84 GLU A O 1
ATOM 648 N N . ALA A 1 85 ? 10.787 1.016 2.990 1.00 85.19 85 ALA A N 1
ATOM 649 C CA . ALA A 1 85 ? 10.707 -0.391 3.373 1.00 85.19 85 ALA A CA 1
ATOM 650 C C . ALA A 1 85 ? 10.885 -1.337 2.171 1.00 85.19 85 ALA A C 1
ATOM 652 O O . ALA A 1 85 ? 11.571 -2.355 2.285 1.00 85.19 85 ALA A O 1
ATOM 653 N N . TYR A 1 86 ? 10.318 -0.995 1.009 1.00 83.69 86 TYR A N 1
ATOM 654 C CA . TYR A 1 86 ? 10.495 -1.767 -0.223 1.00 83.69 86 TYR A CA 1
ATOM 655 C C . TYR A 1 86 ? 11.946 -1.785 -0.687 1.00 83.69 86 TYR A C 1
ATOM 657 O O . TYR A 1 86 ? 12.492 -2.846 -0.959 1.00 83.69 86 TYR A O 1
ATOM 665 N N . GLN A 1 87 ? 12.605 -0.625 -0.710 1.00 82.44 87 GLN A N 1
ATOM 666 C CA . GLN A 1 87 ? 14.014 -0.543 -1.105 1.00 82.44 87 GLN A CA 1
ATOM 667 C C . GLN A 1 87 ? 14.946 -1.345 -0.192 1.00 82.44 87 GLN A C 1
ATOM 669 O O . GLN A 1 87 ? 16.045 -1.707 -0.608 1.00 82.44 87 GLN A O 1
ATOM 674 N N . LYS A 1 88 ? 14.530 -1.590 1.053 1.00 86.00 88 LYS A N 1
ATOM 675 C CA . LYS A 1 88 ? 15.333 -2.301 2.042 1.00 86.00 88 LYS A CA 1
ATOM 676 C C . LYS A 1 88 ? 15.116 -3.814 2.023 1.00 86.00 88 LYS A C 1
ATOM 678 O O . LYS A 1 88 ? 16.091 -4.552 2.119 1.00 86.00 88 LYS A O 1
ATOM 683 N N . ASP A 1 89 ? 13.863 -4.256 1.921 1.00 83.56 89 ASP A N 1
ATOM 684 C CA . ASP A 1 89 ? 13.466 -5.655 2.146 1.00 83.56 89 ASP A CA 1
ATOM 685 C C . ASP A 1 89 ? 12.447 -6.183 1.106 1.00 83.56 89 ASP A C 1
ATOM 687 O O . ASP A 1 89 ? 11.733 -7.154 1.378 1.00 83.56 89 ASP A O 1
ATOM 691 N N . ASP A 1 90 ? 12.311 -5.531 -0.056 1.00 77.75 90 ASP A N 1
ATOM 692 C CA . ASP A 1 90 ? 11.338 -5.848 -1.125 1.00 77.75 90 ASP A CA 1
ATOM 693 C C . ASP A 1 90 ? 9.884 -5.951 -0.614 1.00 77.75 90 ASP A C 1
ATOM 695 O O . ASP A 1 90 ? 9.057 -6.705 -1.119 1.00 77.75 90 ASP A O 1
ATOM 699 N N . GLY A 1 91 ? 9.546 -5.216 0.453 1.00 75.00 91 GLY A N 1
ATOM 700 C CA . GLY A 1 91 ? 8.193 -5.196 1.023 1.00 75.00 91 GLY A CA 1
ATOM 701 C C . GLY A 1 91 ? 7.826 -6.432 1.855 1.00 75.00 91 GLY A C 1
ATOM 702 O O . GLY A 1 91 ? 6.720 -6.497 2.396 1.00 75.00 91 GLY A O 1
ATOM 703 N N . LYS A 1 92 ? 8.754 -7.377 2.059 1.00 79.31 92 LYS A N 1
ATOM 704 C CA . LYS A 1 92 ? 8.538 -8.587 2.883 1.00 79.31 92 LYS A CA 1
ATOM 705 C C . LYS A 1 92 ? 8.148 -8.265 4.320 1.00 79.31 92 LYS A C 1
ATOM 707 O O . LYS A 1 92 ? 7.346 -8.970 4.926 1.00 79.31 92 LYS A O 1
ATOM 712 N N . ARG A 1 93 ? 8.685 -7.172 4.862 1.00 82.50 93 ARG A N 1
ATOM 713 C CA . ARG A 1 93 ? 8.323 -6.681 6.192 1.00 82.50 93 ARG A CA 1
ATOM 714 C C . ARG A 1 93 ? 6.844 -6.296 6.278 1.00 82.50 93 ARG A C 1
ATOM 716 O O . ARG A 1 93 ? 6.175 -6.704 7.218 1.00 82.50 93 ARG A O 1
ATOM 723 N N . LEU A 1 94 ? 6.337 -5.557 5.291 1.00 81.38 94 LEU A N 1
ATOM 724 C CA . LEU A 1 94 ? 4.940 -5.113 5.251 1.00 81.38 94 LEU A CA 1
ATOM 725 C C . LEU A 1 94 ? 3.986 -6.299 5.100 1.00 81.38 94 LEU A C 1
ATOM 727 O O . LEU A 1 94 ? 2.940 -6.324 5.741 1.00 81.38 94 LEU A O 1
ATOM 731 N N . LEU A 1 95 ? 4.380 -7.307 4.316 1.00 81.00 95 LEU A N 1
ATOM 732 C CA . LEU A 1 95 ? 3.654 -8.574 4.230 1.00 81.00 95 LEU A CA 1
ATOM 733 C C . LEU A 1 95 ? 3.560 -9.272 5.584 1.00 81.00 95 LEU A C 1
ATOM 735 O O . LEU A 1 95 ? 2.483 -9.726 5.947 1.00 81.00 95 LEU A O 1
ATOM 739 N N . ASN A 1 96 ? 4.661 -9.334 6.333 1.00 82.12 96 ASN A N 1
ATOM 740 C CA . ASN A 1 96 ? 4.680 -9.977 7.646 1.00 82.12 96 ASN A CA 1
ATOM 741 C C . ASN A 1 96 ? 3.920 -9.163 8.712 1.00 82.12 96 ASN A C 1
ATOM 743 O O . ASN A 1 96 ? 3.361 -9.736 9.637 1.00 82.12 96 ASN A O 1
ATOM 747 N N . GLU A 1 97 ? 3.863 -7.833 8.589 1.00 81.31 97 GLU A N 1
ATOM 748 C CA . GLU A 1 97 ? 3.015 -6.993 9.450 1.00 81.31 97 GLU A CA 1
ATOM 749 C C . GLU A 1 97 ? 1.520 -7.187 9.135 1.00 81.31 97 GLU A C 1
ATOM 751 O O . GLU A 1 97 ? 0.709 -7.301 10.052 1.00 81.31 97 GLU A O 1
ATOM 756 N N . ALA A 1 98 ? 1.155 -7.280 7.851 1.00 80.62 98 ALA A N 1
ATOM 757 C CA . ALA A 1 98 ? -0.226 -7.497 7.413 1.00 80.62 98 ALA A CA 1
ATOM 758 C C . ALA A 1 98 ? -0.727 -8.922 7.689 1.00 80.62 98 ALA A C 1
ATOM 760 O O . ALA A 1 98 ? -1.859 -9.130 8.135 1.00 80.62 98 ALA A O 1
ATOM 761 N N . PHE A 1 99 ? 0.137 -9.901 7.444 1.00 80.31 99 PHE A N 1
ATOM 762 C CA . PHE A 1 99 ? -0.110 -11.327 7.598 1.00 80.31 99 PHE A CA 1
ATOM 763 C C . PHE A 1 99 ? 1.039 -11.935 8.402 1.00 80.31 99 PHE A C 1
ATOM 765 O O . PHE A 1 99 ? 1.899 -12.612 7.827 1.00 80.31 99 PHE A O 1
ATOM 772 N N . PRO A 1 100 ? 1.078 -11.701 9.727 1.00 73.25 100 PRO A N 1
ATOM 773 C CA . PRO A 1 100 ? 2.035 -12.392 10.569 1.00 73.25 100 PRO A CA 1
ATOM 774 C C . PRO A 1 100 ? 1.792 -13.884 10.391 1.00 73.25 100 PRO A C 1
ATOM 776 O O . PRO A 1 100 ? 0.652 -14.348 10.507 1.00 73.25 100 PRO A O 1
ATOM 779 N N . GLN A 1 101 ? 2.850 -14.621 10.052 1.00 59.53 101 GLN A N 1
ATOM 780 C CA . GLN A 1 101 ? 2.794 -16.077 10.030 1.00 59.53 101 GLN A CA 1
ATOM 781 C C . GLN A 1 101 ? 2.261 -16.503 11.396 1.00 59.53 101 GLN A C 1
ATOM 783 O O . GLN A 1 101 ? 2.876 -16.220 12.422 1.00 59.53 101 GLN A O 1
ATOM 788 N N . VAL A 1 102 ? 1.076 -17.110 11.425 1.00 53.09 102 VAL A N 1
ATOM 789 C CA . VAL A 1 102 ? 0.602 -17.751 12.645 1.00 53.09 102 VAL A CA 1
ATOM 790 C C . VAL A 1 102 ? 1.540 -18.929 12.825 1.00 53.09 102 VAL A C 1
ATOM 792 O O . VAL A 1 102 ? 1.405 -19.921 12.109 1.00 53.09 102 VAL A O 1
ATOM 795 N N . ASP A 1 103 ? 2.529 -18.788 13.708 1.00 47.91 103 ASP A N 1
ATOM 796 C CA . ASP A 1 103 ? 3.376 -19.899 14.111 1.00 47.91 103 ASP A CA 1
ATOM 797 C C . ASP A 1 103 ? 2.458 -21.091 14.422 1.00 47.91 103 ASP A C 1
ATOM 799 O O . ASP A 1 103 ? 1.616 -20.999 15.328 1.00 47.91 103 ASP A O 1
ATOM 803 N N . PRO A 1 104 ? 2.571 -22.214 13.688 1.00 52.25 104 PRO A N 1
ATOM 804 C CA . PRO A 1 104 ? 1.736 -23.384 13.944 1.00 52.25 104 PRO A CA 1
ATOM 805 C C . PRO A 1 104 ? 1.968 -23.968 15.352 1.00 52.25 104 PRO A C 1
ATOM 807 O O . PRO A 1 104 ? 1.175 -24.791 15.807 1.00 52.25 104 PRO A O 1
ATOM 810 N N . ASP A 1 105 ? 3.003 -23.504 16.063 1.00 51.94 105 ASP A N 1
ATOM 811 C CA . ASP A 1 105 ? 3.400 -23.936 17.405 1.00 51.94 105 ASP A CA 1
ATOM 812 C C . ASP A 1 105 ? 2.666 -23.218 18.560 1.00 51.94 105 ASP A C 1
ATOM 814 O O . ASP A 1 105 ? 2.796 -23.598 19.719 1.00 51.94 105 ASP A O 1
ATOM 818 N N . SER A 1 106 ? 1.797 -22.233 18.291 1.00 50.16 106 SER A N 1
ATOM 819 C CA . SER A 1 106 ? 0.954 -21.639 19.354 1.00 50.16 106 SER A CA 1
ATOM 820 C C . SER A 1 106 ? -0.263 -22.500 19.745 1.00 50.16 106 SER A C 1
ATOM 822 O O . SER A 1 106 ? -1.110 -22.074 20.529 1.00 50.16 106 SER A O 1
ATOM 824 N N . ARG A 1 107 ? -0.346 -23.745 19.252 1.00 51.91 107 ARG A N 1
ATOM 825 C CA . ARG A 1 107 ? -1.250 -24.791 19.763 1.00 51.91 107 ARG A CA 1
ATOM 826 C C . ARG A 1 107 ? -0.545 -25.737 20.742 1.00 51.91 107 ARG A C 1
ATOM 828 O O . ARG A 1 107 ? -0.810 -26.932 20.748 1.00 51.91 107 ARG A O 1
ATOM 835 N N . SER A 1 108 ? 0.259 -25.204 21.656 1.00 51.00 108 SER A N 1
ATOM 836 C CA . SER A 1 108 ? 0.435 -25.868 22.952 1.00 51.00 108 SER A CA 1
ATOM 837 C C . SER A 1 108 ? -0.815 -25.608 23.800 1.00 51.00 108 SER A C 1
ATOM 839 O O . SER A 1 108 ? -0.824 -24.784 24.710 1.00 51.00 108 SER A O 1
ATOM 841 N N . VAL A 1 109 ? -1.915 -26.278 23.438 1.00 55.88 109 VAL A N 1
ATOM 842 C CA . VAL A 1 109 ? -3.009 -26.532 24.377 1.00 55.88 109 VAL A CA 1
ATOM 843 C C . VAL A 1 109 ? -2.447 -27.510 25.397 1.00 55.88 109 VAL A C 1
ATOM 845 O O . VAL A 1 109 ? -2.299 -28.696 25.124 1.00 55.88 109 VAL A O 1
ATOM 848 N N . ASP A 1 110 ? -2.081 -26.948 26.541 1.00 48.38 110 ASP A N 1
ATOM 849 C CA . ASP A 1 110 ? -2.247 -27.544 27.862 1.00 48.38 110 ASP A CA 1
ATOM 850 C C . ASP A 1 110 ? -3.383 -28.583 27.868 1.00 48.38 110 ASP A C 1
ATOM 852 O O . ASP A 1 110 ? -4.553 -28.199 27.789 1.00 48.38 110 ASP A O 1
ATOM 856 N N . ARG A 1 111 ? -3.032 -29.878 27.890 1.00 51.75 111 ARG A N 1
ATOM 857 C CA . ARG A 1 111 ? -3.820 -30.998 28.437 1.00 51.75 111 ARG A CA 1
ATOM 858 C C . ARG A 1 111 ? -2.922 -32.172 28.801 1.00 51.75 111 ARG A C 1
ATOM 860 O O . ARG A 1 111 ? -2.047 -32.517 27.978 1.00 51.75 111 ARG A O 1
#

Foldseek 3Di:
DVVVVVVVLVVLLVQLVVLQVLLVVLVVVVVLVLSLLSLLLSLVSCVVSVHPCSVVSVVVSVVSCVVVVNDPVNSVVSSVVSVVVCVVPVCVVSVCVSPPPPPPPVPPPDD

pLDDT: mean 77.77, std 11.98, range [47.91, 89.38]

Secondary structure (DSSP, 8-state):
-HHHHHHHHHHHHHHHHHHHHHHHHHHHTT-HHHHHHHHHHHHHHHHHHT-TTHHHHHHHHHHHHHHTT--HHHHHHHHHHHHHHHHHHTTHHHHHHHS----GGG-----

Sequence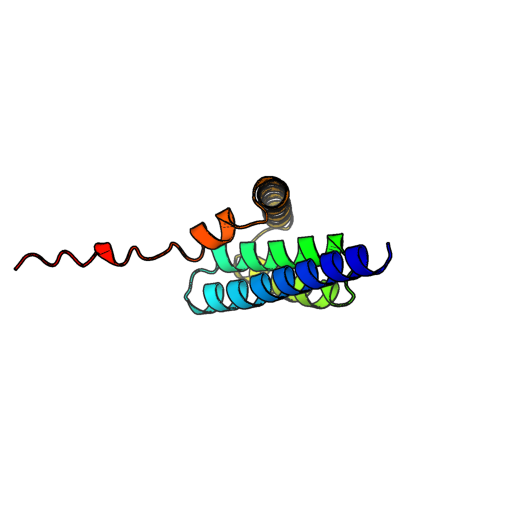 (111 aa):
MAIRILQQIGDRVGEAATFHQLGILAWEQGRVQEGLRLVALCCFVDASIGHRDAPSDFKVLSDMASELGYTKKKLEALLKDVAEAYQKDDGKRLLNEAFPQVDPDSRSVDR

=== Feature glossary ===
Key to the feature types in this record:

Secondary structure (8-state, DSSP). Secondary structure is the local, repeating backbone conformation. DSSP classifies it into eight states by reading the hydrogen-bond network: three helix types (H, G, I), two β types (E, B), two non-regular types (T, S), and unstructured coil (-).

Backbone torsions (φ/ψ). Backbone dihedral angles. Every residue except chain termini has a φ (preceding-C → N → Cα → C) and a ψ (N → Cα → C → next-N). They are reported in degrees following the IUPAC sign convention. Secondary structure is essentially a statement about which (φ, ψ) basin each residue occupies.

Predicted aligned error. Predicted Aligned Error (PAE) is an AlphaFold confidence matrix: entry (i, j) is the expected error in the position of residue j, in ångströms, when the prediction is superimposed on the true structure at residue i. Low PAE within a block of residues means that block is internally rigid and well-predicted; high PAE between two blocks means their relative placement is uncertain even if each block individually is confident.

B-factor. B-factor (Debye–Waller factor) reflects atomic displacement in the crystal lattice. It is an experimental observable (units Å²), not a prediction; low values mean the atom is pinned down, high values mean it moves or is heterogeneous across the crystal.

Secondary structure (3-state, P-SEA). Three-state secondary structure (P-SEA) collapses the eight DSSP classes into helix (a), strand (b), and coil (c). P-SEA assigns these from Cα geometry alone — distances and angles — without requiring backbone oxygens, so it works on any Cα trace.

Sequence. Primary structure: the covalent order of the twenty standard amino acids along the backbone. Two proteins with the same sequence will (almost always) fold to the same structure; two with 30% identity often share a fold but not the details.

pLDDT. pLDDT is the predicted lDDT-Cα score: AlphaFold's confidence that the local environment of each residue (all inter-atomic distances within 15 Å) is correctly placed. It is a per-residue number between 0 and 100, with higher meaning more reliable.

InterPro / GO / CATH / organism. Functional annotations link the protein to curated databases. InterPro entries identify conserved domains and families by matching the sequence against member-database signatures (Pfam, PROSITE, CDD, …). Gene Ontology (GO) terms describe molecular function, biological process, and cellular component in a controlled vocabulary. CATH places the structure in a hierarchical fold classification (Class/Architecture/Topology/Homologous-superfamily). The organism is the source species.

Contact-map, Ramachandran, and PAE plots. Three diagnostic plots accompany the record. The Cα contact map visualizes the tertiary structure as a 2D adjacency matrix (8 Å cutoff, sequence-local contacts suppressed). The Ramachandran plot shows the distribution of backbone (φ, ψ) torsions, with points in the α and β basins reflecting secondary structure content. The PAE plot shows AlphaFold's inter-residue confidence as a color matrix.

mmCIF coordinates. The mmCIF table is the protein's shape written out atom by atom. For each backbone N, Cα, C, and carbonyl O, it records an (x, y, z) coordinate triple in Å plus the residue type, chain letter, and residue number.

Radius of gyration, Cα contacts, bounding box. Three whole-structure scalars: the radius of gyration (RMS distance of Cα from centroid, in Å), the count of Cα–Cα contacts (pairs closer than 8 Å and separated by more than four residues in sequence — i.e. tertiary, not local, contacts), and the bounding-box dimensions. Together they distinguish compact globular folds from extended fibres or disordered chains.

Foldseek 3Di. The Foldseek 3Di string encodes local tertiary geometry as a 20-letter alphabet — one character per residue — derived from the relative positions of nearby Cα atoms. Unlike the amino-acid sequence, 3Di is a direct function of the 3D structure, so two proteins with the same fold have similar 3Di strings even at low sequence identity.

Rendered structure images. Six rendered views show the 3D structure from the faces of a cube — i.e. along ±x, ±y, ±z. Rendering representation is drawn randomly per protein from cartoon (secondary-structure ribbons), sticks (backbone bonds), or molecular surface; coloring is either N→C rainbow (blue at the N-terminus through red at the C-terminus) or one color per chain.

Nearest PDB structures. The Foldseek neighbor list gives the closest experimentally determined structures in the PDB, ranked by structural alignment. TM-score near 1 means near-identical fold; near 0.3 means only rough topology match. This is how one finds what a novel AlphaFold prediction most resembles in the solved-structure universe.

Solvent-accessible surface area. SASA measures how much of the protein is reachable by solvent. It is computed by rolling a water-sized probe over the atomic surface and summing the exposed area (Å²). Per-residue SASA distinguishes core (buried, low SASA) from surface (exposed, high SASA) residues; total SASA is a whole-molecule size measure.